Protein AF-A0A6N9TM90-F1 (afdb_monomer_lite)

Sequence (165 aa):
MLKLISLIGLLFSGGFAFKYGDSVSASNQLEIYKMLVTVAALVFAVMGAWLSLLKVELESQAKNAKSVEDAAAAVKKSREFIEPMTYSAMIIVASLFFTFCYYVMKDFQLESATAKYLRQFSFMFVTILTYSQLWTLMKVMFSGVDYTLSLSRISKERISELKRH

Secondary structure (DSSP, 8-state):
-HHHHHHHHHHHHHHHHHHHTTSS-HHHHHHHHHHHHHHHHHHHHHHHHHHHHHHHHHHHHHHT-SSHHHHHHHHHHHHHHHHHHHHHHHHHHHHHHHHHHHHHHHSS---HHHHHHHHHHHHHHHHHHHHHHHHHHHHHHHHHHHHHHHHHHHHHHHHHHHTT-

pLDDT: mean 78.36, std 8.21, range [49.59, 92.06]

Radius of gyration: 21.77 Å; chains: 1; bounding box: 49×28×73 Å

Organism: NCBI:txid471225

Foldseek 3Di:
DLVVVLVVQLVVLLVVLLVCLLVDDPVNLLVLLVVLLVLLVVLLVVLVVVLVVCVVVLVVQLVPPPDPVSNVVSVVLSVLSVVLNVLSVVSNVVSVVVNVVSVVCVPDPDDPVVVSVVSSVSSSVSSSSVSSSVSSVVSVVVSVVVVVVVVVVVVVVVVVVVVVD

Structure (mmCIF, N/CA/C/O backbone):
data_AF-A0A6N9TM90-F1
#
_entry.id   AF-A0A6N9TM90-F1
#
loop_
_atom_site.group_PDB
_atom_site.id
_atom_site.type_symbol
_atom_site.label_atom_id
_atom_site.label_alt_id
_atom_site.label_comp_id
_atom_site.label_asym_id
_atom_site.label_entity_id
_atom_site.label_seq_id
_atom_site.pdbx_PDB_ins_code
_atom_site.Cartn_x
_atom_site.Cartn_y
_atom_site.Cartn_z
_atom_site.occupancy
_atom_site.B_iso_or_equiv
_atom_site.auth_seq_id
_atom_site.auth_comp_id
_atom_site.auth_asym_id
_atom_site.auth_atom_id
_atom_site.pdbx_PDB_model_num
ATOM 1 N N . MET A 1 1 ? -13.499 16.257 0.861 1.00 49.59 1 MET A N 1
ATOM 2 C CA . MET A 1 1 ? -12.168 16.905 0.890 1.00 49.59 1 MET A CA 1
ATOM 3 C C . MET A 1 1 ? -11.014 15.912 0.754 1.00 49.59 1 MET A C 1
ATOM 5 O O . MET A 1 1 ? -10.318 16.008 -0.246 1.00 49.59 1 MET A O 1
ATOM 9 N N . LEU A 1 2 ? -10.847 14.917 1.643 1.00 57.62 2 LEU A N 1
ATOM 10 C CA . LEU A 1 2 ? -9.729 13.947 1.570 1.00 57.62 2 LEU A CA 1
ATOM 11 C C . LEU A 1 2 ? -9.595 13.234 0.205 1.00 57.62 2 LEU A C 1
ATOM 13 O O . LEU A 1 2 ? -8.507 13.177 -0.352 1.00 57.62 2 LEU A O 1
ATOM 17 N N . LYS A 1 3 ? -10.704 12.743 -0.372 1.00 61.41 3 LYS A N 1
ATOM 18 C CA . LYS A 1 3 ? -10.699 12.066 -1.687 1.00 61.41 3 LYS A CA 1
ATOM 19 C C . LYS A 1 3 ? -10.255 12.975 -2.842 1.00 61.41 3 LYS A C 1
ATOM 21 O O . LYS A 1 3 ? -9.655 12.497 -3.791 1.00 61.41 3 LYS A O 1
ATOM 26 N N . LEU A 1 4 ? -10.540 14.276 -2.757 1.00 53.78 4 LEU A N 1
ATOM 27 C CA . LEU A 1 4 ? -10.180 15.246 -3.794 1.00 53.78 4 LEU A CA 1
ATOM 28 C C . LEU A 1 4 ? -8.682 15.575 -3.731 1.00 53.78 4 LEU A C 1
ATOM 30 O O . LEU A 1 4 ? -8.018 15.612 -4.757 1.00 53.78 4 LEU A O 1
ATOM 34 N N . ILE A 1 5 ? -8.139 15.721 -2.517 1.00 66.44 5 ILE A N 1
ATOM 35 C CA . ILE A 1 5 ? -6.701 15.913 -2.277 1.00 66.44 5 ILE A CA 1
ATOM 36 C C . ILE A 1 5 ? -5.912 14.683 -2.743 1.00 66.44 5 ILE A C 1
ATOM 38 O O . ILE A 1 5 ? -4.885 14.840 -3.401 1.00 66.44 5 ILE A O 1
ATOM 42 N N . SER A 1 6 ? -6.419 13.472 -2.475 1.00 65.38 6 SER A N 1
ATOM 43 C CA . SER A 1 6 ? -5.772 12.243 -2.946 1.00 65.38 6 SER A CA 1
ATOM 44 C C . SER A 1 6 ? -5.785 12.133 -4.472 1.00 65.38 6 SER A C 1
ATOM 46 O O . SER A 1 6 ? -4.800 11.712 -5.066 1.00 65.38 6 SER A O 1
ATOM 48 N N . LEU A 1 7 ? -6.879 12.539 -5.123 1.00 67.38 7 LEU A N 1
ATOM 49 C CA . LEU A 1 7 ? -6.990 12.510 -6.581 1.00 67.38 7 LEU A CA 1
ATOM 50 C C . LEU A 1 7 ? -6.048 13.530 -7.243 1.00 67.38 7 LEU A C 1
ATOM 52 O O . LEU A 1 7 ? -5.366 13.204 -8.210 1.00 67.38 7 LEU A O 1
ATOM 56 N N . ILE A 1 8 ? -5.972 14.746 -6.694 1.00 70.12 8 ILE A N 1
ATOM 57 C CA . ILE A 1 8 ? -5.097 15.815 -7.194 1.00 70.12 8 ILE A CA 1
ATOM 58 C C . ILE A 1 8 ? -3.622 15.440 -7.005 1.00 70.12 8 ILE A C 1
ATOM 60 O O . ILE A 1 8 ? -2.831 15.605 -7.930 1.00 70.12 8 ILE A O 1
ATOM 64 N N . GLY A 1 9 ? -3.248 14.881 -5.849 1.00 69.12 9 GLY A N 1
ATOM 65 C CA . GLY A 1 9 ? -1.881 14.411 -5.610 1.00 69.12 9 GLY A CA 1
ATOM 66 C C . GLY A 1 9 ? -1.485 13.233 -6.506 1.00 69.12 9 GLY A C 1
ATOM 67 O O . GLY A 1 9 ? -0.348 13.169 -6.974 1.00 69.12 9 GLY A O 1
ATOM 68 N N . LEU A 1 10 ? -2.428 12.341 -6.824 1.00 73.19 10 LEU A N 1
ATOM 69 C CA . LEU A 1 10 ? -2.202 11.228 -7.749 1.00 73.19 10 LEU A CA 1
ATOM 70 C C . LEU A 1 10 ? -2.007 11.722 -9.191 1.00 73.19 10 LEU A C 1
ATOM 72 O O . LEU A 1 10 ? -1.077 11.289 -9.865 1.00 73.19 10 LEU A O 1
ATOM 76 N N . LEU A 1 11 ? -2.815 12.685 -9.645 1.00 70.88 11 LEU A N 1
ATOM 77 C CA . LEU A 1 11 ? -2.656 13.301 -10.968 1.00 70.88 11 LEU A CA 1
ATOM 78 C C . LEU A 1 11 ? -1.354 14.108 -11.081 1.00 70.88 11 LEU A C 1
ATOM 80 O O . LEU A 1 11 ? -0.662 14.023 -12.094 1.00 70.88 11 LEU A O 1
ATOM 84 N N . PHE A 1 12 ? -0.986 14.848 -10.032 1.00 73.19 12 PHE A N 1
ATOM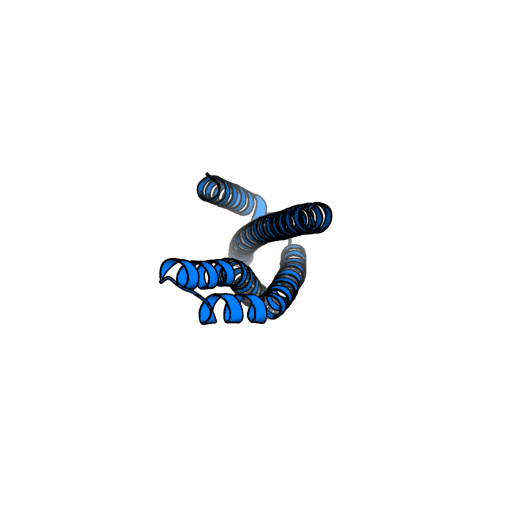 85 C CA . PHE A 1 12 ? 0.251 15.629 -10.002 1.00 73.19 12 PHE A CA 1
ATOM 86 C C . PHE A 1 12 ? 1.495 14.732 -10.005 1.00 73.19 12 PHE A C 1
ATOM 88 O O . PHE A 1 12 ? 2.420 14.950 -10.787 1.00 73.19 12 PHE A O 1
ATOM 95 N N . SER A 1 13 ? 1.499 13.684 -9.179 1.00 68.62 13 SER A N 1
ATOM 96 C CA . SER A 1 13 ? 2.604 12.723 -9.116 1.00 68.62 13 SER A CA 1
ATOM 97 C C . SER A 1 13 ? 2.718 11.881 -10.392 1.00 68.62 13 SER A C 1
ATOM 99 O O . SER A 1 13 ? 3.829 11.678 -10.874 1.00 68.62 13 SER A O 1
ATOM 101 N N . GLY A 1 14 ? 1.598 11.489 -11.012 1.00 69.00 14 GLY A N 1
ATOM 102 C CA . GLY A 1 14 ? 1.584 10.819 -12.316 1.00 69.00 14 GLY A CA 1
ATOM 103 C C . GLY A 1 14 ? 2.122 11.697 -13.452 1.00 69.00 14 GLY A C 1
ATOM 104 O O . GLY A 1 14 ? 2.954 11.246 -14.238 1.00 69.00 14 GLY A O 1
ATOM 105 N N . GLY A 1 15 ? 1.722 12.974 -13.504 1.00 67.69 15 GLY A N 1
ATOM 106 C CA . GLY A 1 15 ? 2.229 13.931 -14.495 1.00 67.69 15 GLY A CA 1
ATOM 107 C C . GLY A 1 15 ? 3.723 14.233 -14.330 1.00 67.69 15 GLY A C 1
ATOM 108 O O . GLY A 1 15 ? 4.463 14.293 -15.314 1.00 67.69 15 GLY A O 1
ATOM 109 N N . PHE A 1 16 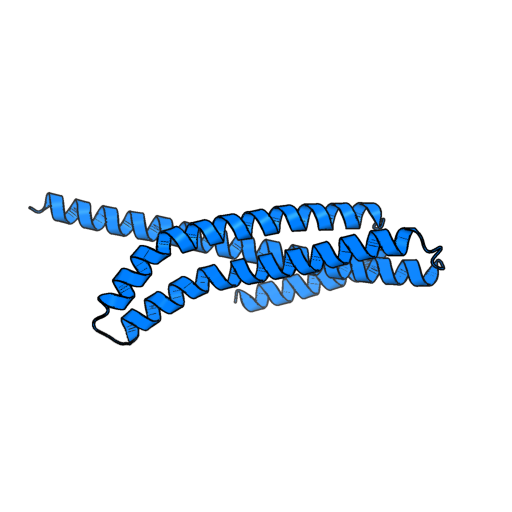? 4.194 14.358 -13.085 1.00 69.75 16 PHE A N 1
ATOM 110 C CA . PHE A 1 16 ? 5.615 14.536 -12.782 1.00 69.75 16 PHE A CA 1
ATOM 111 C C . PHE A 1 16 ? 6.426 13.286 -13.154 1.00 69.75 16 PHE A C 1
ATOM 113 O O . PHE A 1 16 ? 7.479 13.389 -13.786 1.00 69.75 16 PHE A O 1
ATOM 120 N N . ALA A 1 17 ? 5.902 12.099 -12.843 1.00 68.94 17 ALA A N 1
ATOM 121 C CA . ALA A 1 17 ? 6.540 10.833 -13.175 1.00 68.94 17 ALA A CA 1
ATOM 122 C C . ALA A 1 17 ? 6.636 10.599 -14.686 1.00 68.94 17 ALA A C 1
ATOM 124 O O . ALA A 1 17 ? 7.669 10.139 -15.161 1.00 68.94 17 ALA A O 1
ATOM 125 N N . PHE A 1 18 ? 5.628 10.983 -15.470 1.00 66.19 18 PHE A N 1
ATOM 126 C CA . PHE A 1 18 ? 5.703 10.858 -16.926 1.00 66.19 18 PHE A CA 1
ATOM 127 C C . PHE A 1 18 ? 6.787 11.766 -17.532 1.00 66.19 18 PHE A C 1
ATOM 129 O O . PHE A 1 18 ? 7.514 11.357 -18.436 1.00 66.19 18 PHE A O 1
ATOM 136 N N . LYS A 1 19 ? 6.950 12.984 -16.996 1.00 67.81 19 LYS A N 1
ATOM 137 C CA . LYS A 1 19 ? 7.940 13.953 -17.490 1.00 67.81 19 LYS A CA 1
ATOM 138 C C . LYS A 1 19 ? 9.382 13.588 -17.113 1.00 67.81 19 LYS A C 1
ATOM 140 O O . LYS A 1 19 ? 10.289 13.848 -17.898 1.00 67.81 19 LYS A O 1
ATOM 145 N N . TYR A 1 20 ? 9.595 12.987 -15.940 1.00 70.00 20 TYR A N 1
ATOM 146 C CA . TYR A 1 20 ? 10.934 12.666 -15.422 1.00 70.00 20 TYR A CA 1
ATOM 147 C C . TYR A 1 20 ? 11.297 11.174 -15.462 1.00 70.00 20 TYR A C 1
ATOM 149 O O . TYR A 1 20 ? 12.459 10.833 -15.248 1.00 70.00 20 TYR A O 1
ATOM 157 N N . GLY A 1 21 ? 10.362 10.278 -15.785 1.00 63.38 21 GLY A N 1
ATOM 158 C CA . GLY A 1 21 ? 10.556 8.822 -15.732 1.00 63.38 21 GLY A CA 1
ATOM 159 C C . GLY A 1 21 ? 11.618 8.262 -16.676 1.00 63.38 21 GLY A C 1
ATOM 160 O O . GLY A 1 21 ? 12.126 7.171 -16.442 1.00 63.38 21 GLY A O 1
ATOM 161 N N . ASP A 1 22 ? 12.007 9.024 -17.699 1.00 64.88 22 ASP A N 1
ATOM 162 C CA . ASP A 1 22 ? 13.122 8.679 -18.586 1.00 64.88 22 ASP A CA 1
ATOM 163 C C . ASP A 1 22 ? 14.497 8.822 -17.912 1.00 64.88 22 ASP A C 1
ATOM 165 O O . ASP A 1 22 ? 15.434 8.084 -18.203 1.00 64.88 22 ASP A O 1
ATOM 169 N N . SER A 1 23 ? 14.613 9.762 -16.971 1.00 70.19 23 SER A N 1
ATOM 170 C CA . SER A 1 23 ? 15.874 10.056 -16.279 1.00 70.19 23 SER A CA 1
ATOM 171 C C . SER A 1 23 ? 16.211 9.059 -15.167 1.00 70.19 23 SER A C 1
ATOM 173 O O . SER A 1 23 ? 17.340 9.036 -14.680 1.00 70.19 23 SER A O 1
ATOM 175 N N . VAL A 1 24 ? 15.253 8.217 -14.766 1.00 73.44 24 VAL A N 1
ATOM 176 C CA . VAL A 1 24 ? 15.428 7.267 -13.664 1.00 73.44 24 VAL A CA 1
ATOM 177 C C . VAL A 1 24 ? 15.835 5.906 -14.214 1.00 73.44 24 VAL A C 1
ATOM 179 O O . VAL A 1 24 ? 15.067 5.248 -14.921 1.00 73.44 24 VAL A O 1
ATOM 182 N N . SER A 1 25 ? 17.040 5.458 -13.855 1.00 78.50 25 SER A N 1
ATOM 183 C CA . SER A 1 25 ? 17.537 4.138 -14.240 1.00 78.50 25 SER A CA 1
ATOM 184 C C . SER A 1 25 ? 16.625 3.031 -13.712 1.00 78.50 25 SER A C 1
ATOM 186 O O . SER A 1 25 ? 16.073 3.100 -12.613 1.00 78.50 25 SER A O 1
ATOM 188 N N . ALA A 1 26 ? 16.489 1.965 -14.493 1.00 74.38 26 ALA A N 1
ATOM 189 C CA . ALA A 1 26 ? 15.595 0.867 -14.152 1.00 74.38 26 ALA A CA 1
ATOM 190 C C . ALA A 1 26 ? 16.046 0.110 -12.874 1.00 74.38 26 ALA A C 1
ATOM 192 O O . ALA A 1 26 ? 15.209 -0.422 -12.149 1.00 74.38 26 ALA A O 1
ATOM 193 N N . SER A 1 27 ? 17.343 0.156 -12.531 1.00 78.19 27 SER A N 1
ATOM 194 C CA . SER A 1 27 ? 17.871 -0.332 -11.247 1.00 78.19 27 SER A CA 1
ATOM 195 C C . SER A 1 27 ? 17.316 0.445 -10.053 1.00 78.19 27 SER A C 1
ATOM 197 O O . SER A 1 27 ? 16.913 -0.158 -9.064 1.00 78.19 27 SER A O 1
ATOM 199 N N . ASN A 1 28 ? 17.235 1.772 -10.162 1.00 82.44 28 ASN A N 1
ATOM 200 C CA . ASN A 1 28 ? 16.726 2.618 -9.086 1.00 82.44 28 ASN A CA 1
ATOM 201 C C . ASN A 1 28 ? 15.213 2.427 -8.932 1.00 82.44 28 ASN A C 1
ATOM 203 O O . ASN A 1 28 ? 14.700 2.388 -7.818 1.00 82.44 28 ASN A O 1
ATOM 207 N N . GLN A 1 29 ? 14.491 2.232 -10.042 1.00 82.44 29 GLN A N 1
ATOM 208 C CA . GLN A 1 29 ? 13.064 1.893 -9.994 1.00 82.44 29 GLN A CA 1
ATOM 209 C C . GLN A 1 29 ? 12.827 0.575 -9.244 1.00 82.44 29 GLN A C 1
ATOM 211 O O . GLN A 1 29 ? 11.925 0.494 -8.412 1.00 82.44 29 GLN A O 1
ATOM 216 N N . LEU A 1 30 ? 13.662 -0.440 -9.487 1.00 85.12 30 LEU A N 1
ATOM 217 C CA . LEU A 1 30 ? 13.590 -1.727 -8.795 1.00 85.12 30 LEU A CA 1
ATOM 218 C C . LEU A 1 30 ? 13.779 -1.588 -7.277 1.00 85.12 30 LEU A C 1
ATOM 220 O O . LEU A 1 30 ? 13.066 -2.235 -6.510 1.00 85.12 30 LEU A O 1
ATOM 224 N N . GLU A 1 31 ? 14.724 -0.760 -6.832 1.00 87.00 31 GLU A N 1
ATOM 225 C CA . GLU A 1 31 ? 14.922 -0.491 -5.403 1.00 87.00 31 GLU A CA 1
ATOM 226 C C . GLU A 1 31 ? 13.683 0.144 -4.766 1.00 87.00 31 GLU A C 1
ATOM 228 O O . GLU A 1 31 ? 13.272 -0.274 -3.681 1.00 87.00 31 GLU A O 1
ATOM 233 N N . ILE A 1 32 ? 13.029 1.075 -5.470 1.00 85.94 32 ILE A N 1
ATOM 234 C CA . ILE A 1 32 ? 11.777 1.688 -5.011 1.00 85.94 32 ILE A CA 1
ATOM 235 C C . ILE A 1 32 ? 10.674 0.629 -4.889 1.00 85.94 32 ILE A C 1
ATOM 237 O O . ILE A 1 32 ? 10.008 0.576 -3.858 1.00 85.94 32 ILE A O 1
ATOM 241 N N . TYR A 1 33 ? 10.507 -0.258 -5.878 1.00 87.25 33 TYR A N 1
ATOM 242 C CA . TYR A 1 33 ? 9.535 -1.358 -5.791 1.00 87.25 33 TYR A CA 1
ATOM 243 C C . TYR A 1 33 ? 9.803 -2.274 -4.592 1.00 87.25 33 TYR A C 1
ATOM 245 O O . TYR A 1 33 ? 8.873 -2.631 -3.871 1.00 87.25 33 TYR A O 1
ATOM 253 N N . LYS A 1 34 ? 11.068 -2.628 -4.333 1.00 87.56 34 LYS A N 1
ATOM 254 C CA . LYS A 1 34 ? 11.440 -3.456 -3.174 1.00 87.56 34 LYS A CA 1
ATOM 255 C C . LYS A 1 34 ? 11.122 -2.757 -1.853 1.00 87.56 34 LYS A C 1
ATOM 257 O O . LYS A 1 34 ? 10.544 -3.374 -0.962 1.00 87.56 34 LYS A O 1
ATOM 262 N N . MET A 1 35 ? 11.455 -1.472 -1.732 1.00 89.88 35 MET A N 1
ATOM 263 C CA . MET A 1 35 ? 11.114 -0.674 -0.551 1.00 89.88 35 MET A CA 1
ATOM 264 C C . MET A 1 35 ? 9.596 -0.597 -0.354 1.00 89.88 35 MET A C 1
ATOM 266 O O . MET A 1 35 ? 9.105 -0.766 0.762 1.00 89.88 35 MET A O 1
ATOM 270 N N . LEU A 1 36 ? 8.851 -0.396 -1.440 1.00 88.69 36 LEU A N 1
ATOM 271 C CA . LEU A 1 36 ? 7.398 -0.321 -1.430 1.00 88.69 36 LEU A CA 1
ATOM 272 C C . LEU A 1 36 ? 6.758 -1.631 -0.951 1.00 88.69 36 LEU A C 1
ATOM 274 O O . LEU A 1 36 ? 5.856 -1.585 -0.117 1.00 88.69 36 LEU A O 1
ATOM 278 N N . VAL A 1 37 ? 7.263 -2.787 -1.403 1.00 91.94 37 VAL A N 1
ATOM 279 C CA . VAL A 1 37 ? 6.846 -4.109 -0.898 1.00 91.94 37 VAL A CA 1
ATOM 280 C C . VAL A 1 37 ? 7.072 -4.210 0.607 1.00 91.94 37 VAL A C 1
ATOM 282 O O . VAL A 1 37 ? 6.158 -4.612 1.323 1.00 91.94 37 VAL A O 1
ATOM 285 N N . THR A 1 38 ? 8.248 -3.816 1.101 1.00 92.00 38 THR A N 1
ATOM 286 C CA . THR A 1 38 ? 8.564 -3.862 2.537 1.00 92.00 38 THR A CA 1
ATOM 287 C C . THR A 1 38 ? 7.589 -3.017 3.351 1.00 92.00 38 THR A C 1
ATOM 289 O O . THR A 1 38 ? 7.008 -3.499 4.320 1.00 92.00 38 THR A O 1
ATOM 292 N N . VAL A 1 39 ? 7.357 -1.767 2.945 1.00 90.50 39 VAL A N 1
ATOM 293 C CA . VAL A 1 39 ? 6.440 -0.863 3.654 1.00 90.50 39 VAL A CA 1
ATOM 294 C C . VAL A 1 39 ? 5.000 -1.380 3.596 1.00 90.50 39 VAL A C 1
ATOM 296 O O . VAL A 1 39 ? 4.303 -1.371 4.611 1.00 90.50 39 VAL A O 1
ATOM 299 N N . ALA A 1 40 ? 4.550 -1.874 2.442 1.00 90.19 40 ALA A N 1
ATOM 300 C CA . ALA A 1 40 ? 3.217 -2.447 2.293 1.00 90.19 40 ALA A CA 1
ATOM 301 C C . ALA A 1 40 ? 3.028 -3.716 3.139 1.00 90.19 40 ALA A C 1
ATOM 303 O O . ALA A 1 40 ? 1.980 -3.879 3.765 1.00 90.19 40 ALA A O 1
ATOM 304 N N . ALA A 1 41 ? 4.047 -4.574 3.232 1.00 91.12 41 ALA A N 1
ATOM 305 C CA . ALA A 1 41 ? 4.029 -5.762 4.083 1.00 91.12 41 ALA A CA 1
ATOM 306 C C . ALA A 1 41 ? 3.931 -5.404 5.573 1.00 91.12 41 ALA A C 1
ATOM 308 O O . ALA A 1 41 ? 3.162 -6.032 6.300 1.00 91.12 41 ALA A O 1
ATOM 309 N N . LEU A 1 42 ? 4.643 -4.362 6.021 1.00 90.44 42 LEU A N 1
ATOM 310 C CA . LEU A 1 42 ? 4.539 -3.864 7.395 1.00 90.44 42 LEU A CA 1
ATOM 311 C C . LEU A 1 42 ? 3.123 -3.372 7.710 1.00 90.44 42 LEU A C 1
ATOM 313 O O . LEU A 1 42 ? 2.554 -3.762 8.729 1.00 90.44 42 LEU A O 1
ATOM 317 N N . VAL A 1 43 ? 2.525 -2.564 6.828 1.00 88.19 43 VAL A N 1
ATOM 318 C CA . VAL A 1 43 ? 1.145 -2.085 7.017 1.00 88.19 43 VAL A CA 1
ATOM 319 C C . VAL A 1 43 ? 0.163 -3.251 7.037 1.00 88.19 43 VAL A C 1
ATOM 321 O O . VAL A 1 43 ? -0.681 -3.320 7.927 1.00 88.19 43 VAL A O 1
ATOM 324 N N . PHE A 1 44 ? 0.292 -4.193 6.102 1.00 89.75 44 PHE A N 1
ATOM 325 C CA . PHE A 1 44 ? -0.544 -5.389 6.060 1.00 89.75 44 PHE A CA 1
ATOM 326 C C . PHE A 1 44 ? -0.469 -6.187 7.373 1.00 89.75 44 PHE A C 1
ATOM 328 O O . PHE A 1 44 ? -1.506 -6.527 7.943 1.00 89.75 44 PHE A O 1
ATOM 335 N N . ALA A 1 45 ? 0.739 -6.422 7.895 1.00 89.31 45 ALA A N 1
ATOM 336 C CA . ALA A 1 45 ? 0.950 -7.162 9.136 1.00 89.31 45 ALA A CA 1
ATOM 337 C C . ALA A 1 45 ? 0.369 -6.441 10.363 1.00 89.31 45 ALA A C 1
ATOM 339 O O . ALA A 1 45 ? -0.351 -7.051 11.155 1.00 89.31 45 ALA A O 1
ATOM 340 N N . VAL A 1 46 ? 0.635 -5.138 10.506 1.00 88.31 46 VAL A N 1
ATOM 341 C CA . VAL A 1 46 ? 0.140 -4.337 11.639 1.00 88.31 46 VAL A CA 1
ATOM 342 C C . VAL A 1 46 ? -1.388 -4.264 11.632 1.00 88.31 46 VAL A C 1
ATOM 344 O O . VAL A 1 46 ? -2.014 -4.474 12.670 1.00 88.31 46 VAL A O 1
ATOM 347 N N . MET A 1 47 ? -2.005 -4.035 10.469 1.00 87.44 47 MET A N 1
ATOM 348 C CA . MET A 1 47 ? -3.467 -3.984 10.354 1.00 87.44 47 MET A CA 1
ATOM 349 C C . MET A 1 47 ? -4.116 -5.345 10.611 1.00 87.44 47 MET A C 1
ATOM 351 O O . MET A 1 47 ? -5.148 -5.406 11.279 1.00 87.44 47 MET A O 1
ATOM 355 N N . GLY A 1 48 ? -3.495 -6.437 10.152 1.00 86.31 48 GLY A N 1
ATOM 356 C CA . GLY A 1 48 ? -3.947 -7.795 10.455 1.00 86.31 48 GLY A CA 1
ATOM 357 C C . GLY A 1 48 ? -3.911 -8.105 11.955 1.00 86.31 48 GLY A C 1
ATOM 358 O O . GLY A 1 48 ? -4.885 -8.623 12.505 1.00 86.31 48 GLY A O 1
ATOM 359 N N . ALA A 1 49 ? -2.829 -7.722 12.640 1.00 87.62 49 ALA A N 1
ATOM 360 C CA . ALA A 1 49 ? -2.714 -7.872 14.089 1.00 87.62 49 ALA A CA 1
ATOM 361 C C . ALA A 1 49 ? -3.780 -7.051 14.833 1.00 87.62 49 ALA A C 1
ATOM 363 O O . ALA A 1 49 ? -4.448 -7.567 15.731 1.00 87.62 49 ALA A O 1
ATOM 364 N N . TRP A 1 50 ? -4.001 -5.799 14.423 1.00 85.19 50 TRP A N 1
ATOM 365 C CA . TRP A 1 50 ? -5.014 -4.938 15.035 1.00 85.19 50 TRP A CA 1
ATOM 366 C C . TRP A 1 50 ? -6.430 -5.489 14.841 1.00 85.19 50 TRP A C 1
ATOM 368 O O . TRP A 1 50 ? -7.203 -5.565 15.797 1.00 85.19 50 TRP A O 1
ATOM 378 N N . LEU A 1 51 ? -6.763 -5.950 13.633 1.00 84.94 51 LEU A N 1
ATOM 379 C CA . LEU A 1 51 ? -8.053 -6.576 13.353 1.00 84.94 51 LEU A CA 1
ATOM 380 C C . LEU A 1 51 ? -8.267 -7.830 14.213 1.00 84.94 51 LEU A C 1
ATOM 382 O O . LEU A 1 51 ? -9.365 -8.036 14.725 1.00 84.94 51 LEU A O 1
ATOM 386 N N . SER A 1 52 ? -7.222 -8.639 14.421 1.00 87.31 52 SER A N 1
ATOM 387 C CA . SER A 1 52 ? -7.291 -9.814 15.296 1.00 87.31 52 SER A CA 1
ATOM 388 C C . SER A 1 52 ? -7.563 -9.446 16.756 1.00 87.31 52 SER A C 1
ATOM 390 O O . SER A 1 52 ? -8.322 -10.148 17.421 1.00 87.31 52 SER A O 1
ATOM 392 N N . LEU A 1 53 ? -6.978 -8.352 17.254 1.00 84.06 53 LEU A N 1
ATOM 393 C CA .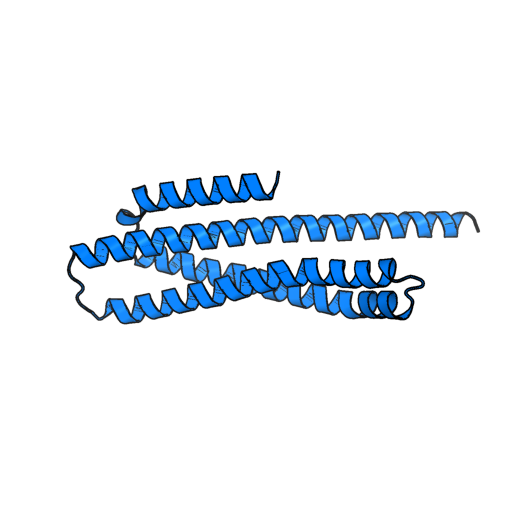 LEU A 1 53 ? -7.241 -7.852 18.607 1.00 84.06 53 LEU A CA 1
ATOM 394 C C . LEU A 1 53 ? -8.677 -7.329 18.744 1.00 84.06 53 LEU A C 1
ATOM 396 O O . LEU A 1 53 ? -9.367 -7.651 19.708 1.00 84.06 53 LEU A O 1
ATOM 400 N N . LEU A 1 54 ? -9.151 -6.568 17.755 1.00 82.31 54 LEU A N 1
ATOM 401 C CA . LEU A 1 54 ? -10.499 -5.996 17.759 1.00 82.31 54 LEU A CA 1
ATOM 402 C C . LEU A 1 54 ? -11.593 -7.033 17.512 1.00 82.31 54 LEU A C 1
ATOM 404 O O . LEU A 1 54 ? -12.739 -6.796 17.883 1.00 82.31 54 LEU A O 1
ATOM 408 N N . LYS A 1 55 ? -11.271 -8.182 16.912 1.00 81.81 55 LYS A N 1
ATOM 409 C CA . LYS A 1 55 ? -12.245 -9.227 16.577 1.00 81.81 55 LYS A CA 1
ATOM 410 C C . LYS A 1 55 ? -13.121 -9.613 17.769 1.00 81.81 55 LYS A C 1
ATOM 412 O O . LYS A 1 55 ? -14.335 -9.680 17.617 1.00 81.81 55 LYS A O 1
ATOM 417 N N . VAL A 1 56 ? -12.531 -9.827 18.947 1.00 78.44 56 VAL A N 1
ATOM 418 C CA . VAL A 1 56 ? -13.277 -10.232 20.154 1.00 78.44 56 VAL A CA 1
ATOM 419 C C . VAL A 1 56 ? -14.241 -9.130 20.603 1.00 78.44 56 VAL A C 1
ATOM 421 O O . VAL A 1 56 ? -15.390 -9.407 20.945 1.00 78.44 56 VAL A O 1
ATOM 424 N N . GLU A 1 57 ? -13.795 -7.874 20.562 1.00 79.06 57 GLU A N 1
ATOM 425 C CA . GLU A 1 57 ? -14.614 -6.714 20.918 1.00 79.06 57 GLU A CA 1
ATOM 426 C C . GLU A 1 57 ? -15.775 -6.534 19.932 1.00 79.06 57 GLU A C 1
ATOM 428 O O . GLU A 1 57 ? -16.920 -6.361 20.343 1.00 79.06 57 GLU A O 1
ATOM 433 N N . LEU A 1 58 ? -15.497 -6.646 18.632 1.00 79.31 58 LEU A N 1
ATOM 434 C CA . LEU A 1 58 ? -16.481 -6.523 17.559 1.00 79.31 58 LEU A CA 1
ATOM 435 C C . LEU A 1 58 ? -17.502 -7.664 17.579 1.00 79.31 58 LEU A C 1
ATOM 437 O O . LEU A 1 58 ? -18.691 -7.418 17.403 1.00 79.31 58 LEU A O 1
ATOM 441 N N . GLU A 1 59 ? -17.067 -8.901 17.829 1.00 79.25 59 GLU A N 1
ATOM 442 C CA . GLU A 1 59 ? -17.972 -10.041 17.996 1.00 79.25 59 GLU A CA 1
ATOM 443 C C . GLU A 1 59 ? -18.860 -9.877 19.230 1.00 79.25 59 GLU A C 1
ATOM 445 O O . GLU A 1 59 ? -20.049 -10.185 19.171 1.00 79.25 59 GLU A O 1
ATOM 450 N N . SER A 1 60 ? -18.312 -9.370 20.337 1.00 79.50 60 SER A N 1
ATOM 451 C CA . SER A 1 60 ? -19.095 -9.069 21.537 1.00 79.50 60 SER A CA 1
ATOM 452 C C . SER A 1 60 ? -20.117 -7.958 21.280 1.00 79.50 60 SER A C 1
ATOM 454 O O . SER A 1 60 ? -21.283 -8.109 21.642 1.00 79.50 60 SER A O 1
ATOM 456 N N . GLN A 1 61 ? -19.722 -6.874 20.605 1.00 77.50 61 GLN A N 1
ATOM 457 C CA . GLN A 1 61 ? -20.628 -5.782 20.230 1.00 77.50 61 GLN A CA 1
ATOM 458 C C . GLN A 1 61 ? -21.728 -6.261 19.282 1.00 77.50 61 GLN A C 1
ATOM 460 O O . GLN A 1 61 ? -22.886 -5.920 19.486 1.00 77.50 61 GLN A O 1
ATOM 465 N N . ALA A 1 62 ? -21.397 -7.100 18.299 1.00 76.88 62 ALA A N 1
ATOM 466 C CA . ALA A 1 62 ? -22.376 -7.660 17.373 1.00 76.88 62 ALA A CA 1
ATOM 467 C C . ALA A 1 62 ? -23.356 -8.621 18.067 1.00 76.88 62 ALA A C 1
ATOM 469 O O . ALA A 1 62 ? -24.547 -8.593 17.775 1.00 76.88 62 ALA A O 1
ATOM 470 N N . LYS A 1 63 ? -22.880 -9.454 19.005 1.00 78.81 63 LYS A N 1
ATOM 471 C CA . LYS A 1 63 ? -23.728 -10.396 19.760 1.00 78.81 63 LYS A CA 1
ATOM 472 C C . LYS A 1 63 ? -24.632 -9.704 20.780 1.00 78.81 63 LYS A C 1
ATOM 474 O O . LYS A 1 63 ? -25.739 -10.171 21.014 1.00 78.81 63 LYS A O 1
ATOM 479 N N . ASN A 1 64 ? -24.160 -8.614 21.382 1.00 79.62 64 ASN A N 1
ATOM 480 C CA . ASN A 1 64 ? -24.897 -7.847 22.389 1.00 79.62 64 ASN A CA 1
ATOM 481 C C . ASN A 1 64 ? -25.626 -6.624 21.802 1.00 79.62 64 ASN A C 1
ATOM 483 O O . ASN A 1 64 ? -26.147 -5.803 22.562 1.00 79.62 64 ASN A O 1
ATOM 487 N N . ALA A 1 65 ? -25.645 -6.480 20.473 1.00 79.50 65 ALA A N 1
ATOM 488 C CA . ALA A 1 65 ? -26.305 -5.376 19.791 1.00 79.50 65 ALA A CA 1
ATOM 489 C C . ALA A 1 65 ? -27.810 -5.398 20.085 1.00 79.50 65 ALA A C 1
ATOM 491 O O . ALA A 1 65 ? -28.485 -6.406 19.880 1.00 79.50 65 ALA A O 1
ATOM 492 N N . LYS A 1 66 ? -28.339 -4.270 20.570 1.00 77.12 66 LYS A N 1
ATOM 493 C CA . LYS A 1 66 ? -29.772 -4.111 20.872 1.00 77.12 66 LYS A CA 1
ATOM 494 C C . LYS A 1 66 ? -30.558 -3.549 19.687 1.00 77.12 66 LYS A C 1
ATOM 496 O O . LYS A 1 66 ? -31.785 -3.582 19.705 1.00 77.12 66 LYS A O 1
ATOM 501 N N . SER A 1 67 ? -29.855 -3.045 18.674 1.00 80.44 67 SER A N 1
ATOM 502 C CA . SER A 1 67 ? -30.409 -2.481 17.446 1.00 80.44 67 SER A CA 1
ATOM 503 C C . SER A 1 67 ? -29.629 -2.955 16.215 1.00 80.44 67 SER A C 1
ATOM 505 O O . SER A 1 67 ? -28.482 -3.405 16.308 1.00 80.44 67 SER A O 1
ATOM 507 N N . VAL A 1 68 ? -30.258 -2.840 15.043 1.00 77.69 68 VAL A N 1
ATOM 508 C CA . VAL A 1 68 ? -29.611 -3.120 13.753 1.00 77.69 68 VAL A CA 1
ATOM 509 C C . VAL A 1 68 ? -28.503 -2.097 13.478 1.00 77.69 68 VAL A C 1
ATOM 511 O O . VAL A 1 68 ? -27.463 -2.460 12.924 1.00 77.69 68 VAL A O 1
ATOM 514 N N . GLU A 1 69 ? -28.676 -0.844 13.910 1.00 78.75 69 GLU A N 1
ATOM 515 C CA . GLU A 1 69 ? -27.658 0.202 13.794 1.00 78.75 69 GLU A CA 1
ATOM 516 C C . GLU A 1 69 ? -26.372 -0.133 14.568 1.00 78.75 69 GLU A C 1
ATOM 518 O O . GLU A 1 69 ? -25.277 0.056 14.032 1.00 78.75 69 GLU A O 1
ATOM 523 N N . ASP A 1 70 ? -26.480 -0.685 15.780 1.00 73.62 70 ASP A N 1
ATOM 524 C CA . ASP A 1 70 ? -25.314 -1.051 16.600 1.00 73.62 70 ASP A CA 1
ATOM 525 C C . ASP A 1 70 ? -24.509 -2.192 15.960 1.00 73.62 70 ASP A C 1
ATOM 527 O O . ASP A 1 70 ? -23.276 -2.142 15.882 1.00 73.62 70 ASP A O 1
ATOM 531 N N . ALA A 1 71 ? -25.202 -3.204 15.428 1.00 73.44 71 ALA A N 1
ATOM 532 C CA . ALA A 1 71 ? -24.562 -4.294 14.697 1.00 73.44 71 ALA A CA 1
ATOM 533 C C . ALA A 1 71 ? -23.882 -3.787 13.409 1.00 73.44 71 ALA A C 1
ATOM 535 O O . ALA A 1 71 ? -22.763 -4.198 13.081 1.00 73.44 71 ALA A O 1
ATOM 536 N N . ALA A 1 72 ? -24.517 -2.850 12.696 1.00 78.25 72 ALA A N 1
ATOM 537 C CA . ALA A 1 72 ? -23.951 -2.233 11.500 1.00 78.25 72 ALA A CA 1
ATOM 538 C C . ALA A 1 72 ? -22.705 -1.380 11.808 1.00 78.25 72 ALA A C 1
ATOM 540 O O . ALA A 1 72 ? -21.754 -1.374 11.020 1.00 78.25 72 ALA A O 1
ATOM 541 N N . ALA A 1 73 ? -22.665 -0.702 12.959 1.00 76.00 73 ALA A N 1
ATOM 542 C CA . ALA A 1 73 ? -21.509 0.077 13.397 1.00 76.00 73 ALA A CA 1
ATOM 543 C C . ALA A 1 73 ? -20.274 -0.807 13.651 1.00 76.00 73 ALA A C 1
ATOM 545 O O . ALA A 1 73 ? -19.175 -0.459 13.209 1.00 76.00 73 ALA A O 1
ATOM 546 N N . ALA A 1 74 ? -20.447 -1.981 14.270 1.00 74.00 74 ALA A N 1
ATOM 547 C CA . ALA A 1 74 ? -19.362 -2.946 14.473 1.00 74.00 74 ALA A CA 1
ATOM 548 C C . ALA A 1 74 ? -18.787 -3.456 13.135 1.00 74.00 74 ALA A C 1
ATOM 550 O O . ALA A 1 74 ? -17.569 -3.503 12.940 1.00 74.00 74 ALA A O 1
ATOM 551 N N . VAL A 1 75 ? -19.652 -3.760 12.161 1.00 78.56 75 VAL A N 1
ATOM 552 C CA . VAL A 1 75 ? -19.221 -4.160 10.807 1.00 78.56 75 VAL A CA 1
ATOM 553 C C . VAL A 1 75 ? -18.520 -3.013 10.076 1.00 78.56 75 VAL A C 1
ATOM 555 O O . VAL A 1 75 ? -17.536 -3.231 9.371 1.00 78.56 75 VAL A O 1
ATOM 558 N N . LYS A 1 76 ? -18.987 -1.773 10.236 1.00 80.06 76 LYS A N 1
ATOM 559 C CA . LYS A 1 76 ? -18.324 -0.608 9.642 1.00 80.06 76 LYS A CA 1
ATOM 560 C C . LYS A 1 76 ? -16.918 -0.418 10.215 1.00 80.06 76 LYS A C 1
ATOM 562 O O . LYS A 1 76 ? -15.979 -0.237 9.444 1.00 80.06 76 LYS A O 1
ATOM 567 N N . LYS A 1 77 ? -16.764 -0.539 11.538 1.00 74.62 77 LYS A N 1
ATOM 568 C CA . LYS A 1 77 ? -15.466 -0.439 12.217 1.00 74.62 77 LYS A CA 1
ATOM 569 C C . LYS A 1 77 ? -14.496 -1.511 11.720 1.00 74.62 77 LYS A C 1
ATOM 571 O O . LYS A 1 77 ? -13.350 -1.190 11.449 1.00 74.62 77 LYS A O 1
ATOM 576 N N . SER A 1 78 ? -14.940 -2.755 11.507 1.00 78.75 78 SER A N 1
ATOM 577 C CA . SER A 1 78 ? -14.069 -3.802 10.941 1.00 78.75 78 SER A CA 1
ATOM 578 C C . SER A 1 78 ? -13.627 -3.494 9.504 1.00 78.75 78 SER A C 1
ATOM 580 O O . SER A 1 78 ? -12.457 -3.681 9.159 1.00 78.75 78 SER A O 1
ATOM 582 N N . ARG A 1 79 ? -14.529 -2.954 8.672 1.00 81.62 79 ARG A N 1
ATOM 583 C CA . ARG A 1 79 ? -14.221 -2.557 7.289 1.00 81.62 79 ARG A CA 1
ATOM 584 C C . ARG A 1 79 ? -13.154 -1.468 7.201 1.00 81.62 79 ARG A C 1
ATOM 586 O O . ARG A 1 79 ? -12.333 -1.525 6.289 1.00 81.62 79 ARG A O 1
ATOM 593 N N . GLU A 1 80 ? -13.117 -0.535 8.151 1.00 79.19 80 GLU A N 1
ATOM 594 C CA . GLU A 1 80 ? -12.103 0.531 8.195 1.00 79.19 80 GLU A CA 1
ATOM 595 C C . GLU A 1 80 ? -10.668 -0.012 8.328 1.00 79.19 80 GLU A C 1
ATOM 597 O O . GLU A 1 80 ? -9.740 0.613 7.815 1.00 79.19 80 GLU A O 1
ATOM 602 N N . PHE A 1 81 ? -10.477 -1.201 8.917 1.00 79.25 81 PHE A N 1
ATOM 603 C CA . PHE A 1 81 ? -9.174 -1.883 8.970 1.00 79.25 81 PHE A CA 1
ATOM 604 C C . PHE A 1 81 ? -8.928 -2.795 7.757 1.00 79.25 81 PHE A C 1
ATOM 606 O O . PHE A 1 81 ? -7.796 -2.909 7.285 1.00 79.25 81 PHE A O 1
ATOM 613 N N . ILE A 1 82 ? -9.978 -3.427 7.220 1.00 84.75 82 ILE A N 1
ATOM 614 C CA . ILE A 1 82 ? -9.868 -4.345 6.072 1.00 84.75 82 ILE A CA 1
ATOM 615 C C . ILE A 1 82 ? -9.519 -3.596 4.779 1.00 84.75 82 ILE A C 1
ATOM 617 O O . ILE A 1 82 ? -8.719 -4.096 3.985 1.00 84.75 82 ILE A O 1
ATOM 621 N N . GLU A 1 83 ? -10.077 -2.403 4.556 1.00 83.75 83 GLU A N 1
ATOM 622 C CA . GLU A 1 83 ? -9.770 -1.582 3.377 1.00 83.75 83 GLU A CA 1
ATOM 623 C C . GLU A 1 83 ? -8.259 -1.306 3.210 1.00 83.75 83 GLU A C 1
ATOM 625 O O . GLU A 1 83 ? -7.693 -1.725 2.198 1.00 83.75 83 GLU A O 1
ATOM 630 N N . PRO A 1 84 ? -7.560 -0.650 4.161 1.00 83.50 84 PRO A N 1
ATOM 631 C CA . PRO A 1 84 ? -6.128 -0.355 4.039 1.00 83.50 84 PRO A CA 1
ATOM 632 C C . PRO A 1 84 ? -5.258 -1.619 3.973 1.00 83.50 84 PRO A C 1
ATOM 634 O O . PRO A 1 84 ? -4.230 -1.622 3.289 1.00 83.50 84 PRO A O 1
ATOM 637 N N . MET A 1 85 ? -5.682 -2.708 4.624 1.00 86.44 85 MET A N 1
ATOM 638 C CA . MET A 1 85 ? -5.023 -4.012 4.526 1.00 86.44 85 MET A CA 1
ATOM 639 C C . MET A 1 85 ? -5.103 -4.567 3.097 1.00 86.44 85 MET A C 1
ATOM 641 O O . MET A 1 85 ? -4.091 -4.978 2.531 1.00 86.44 85 MET A O 1
ATOM 645 N N . THR A 1 86 ? -6.287 -4.514 2.483 1.00 88.06 86 THR A N 1
ATOM 646 C CA . THR A 1 86 ? -6.519 -4.985 1.110 1.00 88.06 86 THR A CA 1
ATOM 647 C C . THR A 1 86 ? -5.741 -4.149 0.094 1.00 88.06 86 THR A C 1
ATOM 649 O O . THR A 1 86 ? -5.093 -4.712 -0.787 1.00 88.06 86 THR A O 1
ATOM 652 N N . TYR A 1 87 ? -5.728 -2.818 0.243 1.00 86.38 87 TYR A N 1
ATOM 653 C CA . TYR A 1 87 ? -4.923 -1.941 -0.617 1.00 86.38 87 TYR A CA 1
ATOM 654 C C . TYR A 1 87 ? -3.428 -2.260 -0.522 1.00 86.38 87 TYR A C 1
ATOM 656 O O . TYR A 1 87 ? -2.764 -2.378 -1.550 1.00 86.38 87 TYR A O 1
ATOM 664 N N . SER A 1 88 ? -2.908 -2.467 0.692 1.00 87.62 88 SER A N 1
ATOM 665 C CA . SER A 1 88 ? -1.498 -2.826 0.891 1.00 87.62 88 SER A CA 1
ATOM 666 C C . SER A 1 88 ? -1.170 -4.180 0.251 1.00 87.62 88 SER A C 1
ATOM 668 O O . SER A 1 88 ? -0.155 -4.310 -0.428 1.00 87.62 88 SER A O 1
ATOM 670 N N . ALA A 1 89 ? -2.056 -5.174 0.377 1.00 90.38 89 ALA A N 1
ATOM 671 C CA . ALA A 1 89 ? -1.888 -6.474 -0.274 1.00 90.38 89 ALA A CA 1
ATOM 672 C C . ALA A 1 89 ? -1.873 -6.364 -1.810 1.00 90.38 89 ALA A C 1
ATOM 674 O O . ALA A 1 89 ? -1.011 -6.953 -2.462 1.00 90.38 89 ALA A O 1
ATOM 675 N N . MET A 1 90 ? -2.771 -5.565 -2.398 1.00 90.00 90 MET A N 1
ATOM 676 C CA . MET A 1 90 ? -2.772 -5.304 -3.843 1.00 90.00 90 MET A CA 1
ATOM 677 C C . MET A 1 90 ? -1.468 -4.639 -4.303 1.00 90.00 90 MET A C 1
ATOM 679 O O . MET A 1 90 ? -0.921 -5.022 -5.337 1.00 90.00 90 MET A O 1
ATOM 683 N N . ILE A 1 91 ? -0.936 -3.689 -3.525 1.00 89.12 91 ILE A N 1
ATOM 684 C CA . ILE A 1 91 ? 0.339 -3.018 -3.819 1.00 89.12 91 ILE A CA 1
ATOM 685 C C . ILE A 1 91 ? 1.506 -4.011 -3.780 1.00 89.12 91 ILE A C 1
ATOM 687 O O . ILE A 1 91 ? 2.368 -3.952 -4.658 1.00 89.12 91 ILE A O 1
ATOM 691 N N . ILE A 1 92 ? 1.525 -4.946 -2.822 1.00 90.19 92 ILE A N 1
ATOM 692 C CA . ILE A 1 92 ? 2.534 -6.017 -2.761 1.00 90.19 92 ILE A CA 1
ATOM 693 C C . ILE A 1 92 ? 2.474 -6.869 -4.028 1.00 90.19 92 ILE A C 1
ATOM 695 O O . ILE A 1 92 ? 3.492 -7.031 -4.695 1.00 90.19 92 ILE A O 1
ATOM 699 N N . VAL A 1 93 ? 1.289 -7.376 -4.385 1.00 92.06 93 VAL A N 1
ATOM 700 C CA . VAL A 1 93 ? 1.109 -8.236 -5.567 1.00 92.06 93 VAL A CA 1
ATOM 701 C C . VAL A 1 93 ? 1.550 -7.513 -6.837 1.00 92.06 93 VAL A C 1
ATOM 703 O O . VAL A 1 93 ? 2.327 -8.063 -7.617 1.00 92.06 93 VAL A O 1
ATOM 706 N N . ALA A 1 94 ? 1.122 -6.262 -7.017 1.00 88.81 94 ALA A N 1
ATOM 707 C CA . ALA A 1 94 ? 1.522 -5.453 -8.160 1.00 88.81 94 ALA A CA 1
ATOM 708 C C . ALA A 1 94 ? 3.045 -5.240 -8.190 1.00 88.81 94 ALA A C 1
ATOM 710 O O . ALA A 1 94 ? 3.688 -5.483 -9.206 1.00 88.81 94 ALA A O 1
ATOM 711 N N . SER A 1 95 ? 3.653 -4.859 -7.067 1.00 88.81 95 SER A N 1
ATOM 712 C CA . SER A 1 95 ? 5.094 -4.581 -6.993 1.00 88.81 95 SER A CA 1
ATOM 713 C C . SER A 1 95 ? 5.958 -5.829 -7.210 1.00 88.81 95 SER A C 1
ATOM 715 O O . SER A 1 95 ? 7.012 -5.754 -7.847 1.00 88.81 95 SER A O 1
ATOM 717 N N . LEU A 1 96 ? 5.508 -6.990 -6.725 1.00 88.56 96 LEU A N 1
ATOM 718 C CA . LEU A 1 96 ? 6.156 -8.278 -6.979 1.00 88.56 96 LEU A CA 1
ATOM 719 C C . LEU A 1 96 ? 6.069 -8.664 -8.453 1.00 88.56 96 LEU A C 1
ATOM 721 O O . LEU A 1 96 ? 7.073 -9.080 -9.030 1.00 88.56 96 LEU A O 1
ATOM 725 N N . PHE A 1 97 ? 4.904 -8.471 -9.074 1.00 88.81 97 PHE A N 1
ATOM 726 C CA . PHE A 1 97 ? 4.729 -8.715 -10.501 1.00 88.81 97 PHE A CA 1
ATOM 727 C C . PHE A 1 97 ? 5.687 -7.852 -11.336 1.00 88.81 97 PHE A C 1
ATOM 729 O O . PHE A 1 97 ? 6.399 -8.374 -12.189 1.00 88.81 97 PHE A O 1
ATOM 736 N N . PHE A 1 98 ? 5.807 -6.558 -11.023 1.00 85.12 98 PHE A N 1
ATOM 737 C CA . PHE A 1 98 ? 6.767 -5.666 -11.687 1.00 85.12 98 PHE A CA 1
ATOM 738 C C . PHE A 1 98 ? 8.224 -6.080 -11.466 1.00 85.12 98 PHE A C 1
ATOM 740 O O . PHE A 1 98 ? 9.019 -6.070 -12.404 1.00 85.12 98 PHE A O 1
ATOM 747 N N . THR A 1 99 ? 8.575 -6.486 -10.245 1.00 84.00 99 THR A N 1
ATOM 748 C CA . THR A 1 99 ? 9.915 -6.995 -9.920 1.00 84.00 99 THR A CA 1
ATOM 749 C C . THR A 1 99 ? 10.247 -8.233 -10.754 1.00 84.00 99 THR A C 1
ATOM 751 O O . THR A 1 99 ? 11.346 -8.333 -11.296 1.00 84.00 99 THR A O 1
ATOM 754 N N . PHE A 1 100 ? 9.293 -9.154 -10.905 1.00 85.69 100 PHE A N 1
ATOM 755 C CA . PHE A 1 100 ? 9.442 -10.334 -11.751 1.00 85.69 100 PHE A CA 1
ATOM 756 C C . PHE A 1 100 ? 9.612 -9.954 -13.229 1.00 85.69 100 PHE A C 1
ATOM 758 O O . PHE A 1 100 ? 10.584 -10.375 -13.857 1.00 85.69 100 PHE A O 1
ATOM 765 N N . CYS A 1 101 ? 8.737 -9.095 -13.765 1.00 83.81 101 CYS A N 1
ATOM 766 C CA . CYS A 1 101 ? 8.839 -8.601 -15.140 1.00 83.81 101 CYS A CA 1
ATOM 767 C C . CYS A 1 101 ? 10.187 -7.926 -15.420 1.00 83.81 101 CYS A C 1
ATOM 769 O O . CYS A 1 101 ? 10.762 -8.148 -16.481 1.00 83.81 101 CYS A O 1
ATOM 771 N N . TYR A 1 102 ? 10.720 -7.149 -14.470 1.00 82.25 102 TYR A N 1
ATOM 772 C CA . TYR A 1 102 ? 12.028 -6.508 -14.601 1.00 82.25 102 TYR A CA 1
ATOM 773 C C . TYR A 1 102 ? 13.154 -7.525 -14.819 1.00 82.25 102 TYR A C 1
ATOM 775 O O . TYR A 1 102 ? 13.973 -7.342 -15.718 1.00 82.25 102 TYR A O 1
ATOM 783 N N . TYR A 1 103 ? 13.202 -8.596 -14.019 1.00 81.56 103 TYR A N 1
ATOM 784 C CA . TYR A 1 103 ? 14.235 -9.622 -14.177 1.00 81.56 103 TYR A CA 1
ATOM 785 C C . TYR A 1 103 ? 14.089 -10.373 -15.497 1.00 81.56 103 TYR A C 1
ATOM 787 O O . TYR A 1 103 ? 15.087 -10.555 -16.182 1.00 81.56 103 TYR A O 1
ATOM 795 N N . VAL A 1 104 ? 12.860 -10.721 -15.893 1.00 83.62 104 VAL A N 1
ATOM 796 C CA . VAL A 1 104 ? 12.600 -11.383 -17.181 1.00 83.62 104 VAL A CA 1
ATOM 797 C C . VAL A 1 104 ? 13.052 -10.506 -18.349 1.00 83.62 104 VAL A C 1
ATOM 799 O O . VAL A 1 104 ? 13.705 -10.987 -19.265 1.00 83.62 104 VAL A O 1
ATOM 802 N N . MET A 1 105 ? 12.743 -9.209 -18.318 1.00 78.25 105 MET A N 1
ATOM 803 C CA . MET A 1 105 ? 13.068 -8.282 -19.406 1.00 78.25 105 MET A CA 1
ATOM 804 C C . MET A 1 105 ? 14.541 -7.874 -19.452 1.00 78.25 105 MET A C 1
ATOM 806 O O . MET A 1 105 ? 14.998 -7.424 -20.498 1.00 78.25 105 MET A O 1
ATOM 810 N N . LYS A 1 106 ? 15.294 -8.029 -18.356 1.00 71.00 106 LYS A N 1
ATOM 811 C CA . LYS A 1 106 ? 16.731 -7.721 -18.316 1.00 71.00 106 LYS A CA 1
ATOM 812 C C . LYS A 1 106 ? 17.542 -8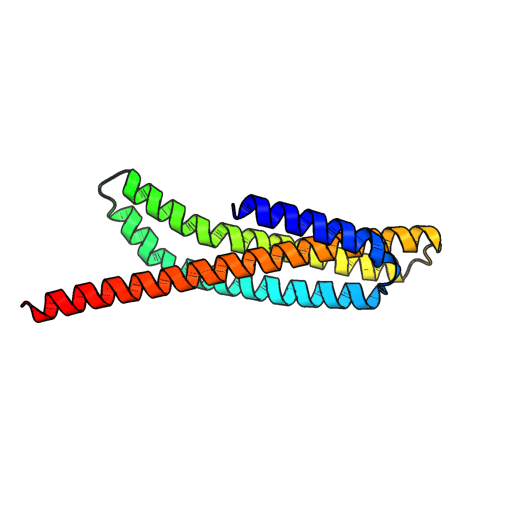.619 -19.259 1.00 71.00 106 LYS A C 1
ATOM 814 O O . LYS A 1 106 ? 18.554 -8.165 -19.787 1.00 71.00 106 LYS A O 1
ATOM 819 N N . ASP A 1 107 ? 17.089 -9.851 -19.476 1.00 69.31 107 ASP A N 1
ATOM 820 C CA . ASP A 1 107 ? 17.775 -10.826 -20.328 1.00 69.31 107 ASP A CA 1
ATOM 821 C C . ASP A 1 107 ? 17.459 -10.638 -21.823 1.00 69.31 107 ASP A C 1
ATOM 823 O O . ASP A 1 107 ? 18.217 -11.084 -22.685 1.00 69.31 107 ASP A O 1
ATOM 827 N N . PHE A 1 108 ? 16.381 -9.920 -22.155 1.00 69.31 108 PHE A N 1
ATOM 828 C CA . PHE A 1 108 ? 16.063 -9.551 -23.532 1.00 69.31 108 PHE A CA 1
ATOM 829 C C . PHE A 1 108 ? 16.786 -8.250 -23.904 1.00 69.31 108 PHE A C 1
ATOM 831 O O . PHE A 1 108 ? 16.610 -7.218 -23.257 1.00 69.31 108 PHE A O 1
ATOM 838 N N . GLN A 1 109 ? 17.579 -8.269 -24.980 1.00 63.41 109 GLN A N 1
ATOM 839 C CA . GLN A 1 109 ? 18.203 -7.071 -25.557 1.00 63.41 109 GLN A CA 1
ATOM 840 C C . GLN A 1 109 ? 17.138 -6.189 -26.233 1.00 63.41 109 GLN A C 1
ATOM 842 O O . GLN A 1 109 ? 17.008 -6.156 -27.454 1.00 63.41 109 GLN A O 1
ATOM 847 N N . LEU A 1 110 ? 16.323 -5.518 -25.419 1.00 62.81 110 LEU A N 1
ATOM 848 C CA . LEU A 1 110 ? 15.248 -4.641 -25.868 1.00 62.81 110 LEU A CA 1
ATOM 849 C C . LEU A 1 110 ? 15.810 -3.418 -26.598 1.00 62.81 110 LEU A C 1
ATOM 851 O O . LEU A 1 110 ? 16.732 -2.748 -26.128 1.00 62.81 110 LEU A O 1
ATOM 855 N N . GLU A 1 111 ? 15.203 -3.110 -27.739 1.00 68.00 111 GLU A N 1
ATOM 856 C CA . GLU A 1 111 ? 15.532 -1.955 -28.565 1.00 68.00 111 GLU A CA 1
ATOM 857 C C . GLU A 1 111 ? 15.352 -0.643 -27.780 1.00 68.00 111 GLU A C 1
ATOM 859 O O . GLU A 1 111 ? 14.398 -0.483 -27.009 1.00 68.00 111 GLU A O 1
ATOM 864 N N . SER A 1 112 ? 16.259 0.317 -27.984 1.00 66.44 112 SER A N 1
ATOM 865 C CA . SER A 1 112 ? 16.404 1.524 -27.152 1.00 66.44 112 SER A CA 1
ATOM 866 C C . SER A 1 112 ? 15.126 2.365 -27.025 1.00 66.44 112 SER A C 1
ATOM 868 O O . SER A 1 112 ? 14.879 2.944 -25.966 1.00 66.44 112 SER A O 1
ATOM 870 N N . ALA A 1 113 ? 14.277 2.390 -28.057 1.00 70.19 113 ALA A N 1
ATOM 871 C CA . ALA A 1 113 ? 12.997 3.095 -28.034 1.00 70.19 113 ALA A CA 1
ATOM 872 C C . ALA A 1 113 ? 11.955 2.399 -27.140 1.00 70.19 113 ALA A C 1
ATOM 874 O O . ALA A 1 113 ? 11.305 3.051 -26.323 1.00 70.19 113 ALA A O 1
ATOM 875 N N . THR A 1 114 ? 11.826 1.072 -27.232 1.00 72.25 114 THR A N 1
ATOM 876 C CA . THR A 1 114 ? 10.866 0.299 -26.418 1.00 72.25 114 THR A CA 1
ATOM 877 C C . THR A 1 114 ? 11.254 0.283 -24.940 1.00 72.25 114 THR A C 1
ATOM 879 O O . THR A 1 114 ? 10.399 0.462 -24.069 1.00 72.25 114 THR A O 1
ATOM 882 N N . ALA A 1 115 ? 12.555 0.192 -24.647 1.00 70.19 115 ALA A N 1
ATOM 883 C CA . ALA A 1 115 ? 13.087 0.281 -23.290 1.00 70.19 115 ALA A CA 1
ATOM 884 C C . ALA A 1 115 ? 12.777 1.637 -22.629 1.00 70.19 115 ALA A C 1
ATOM 886 O O . ALA A 1 115 ? 12.527 1.701 -21.424 1.00 70.19 115 ALA A O 1
ATOM 887 N N . LYS A 1 116 ? 12.752 2.719 -23.418 1.00 73.25 116 LYS A N 1
ATOM 888 C CA . LYS A 1 116 ? 12.433 4.074 -22.959 1.00 73.25 116 LYS A CA 1
ATOM 889 C C . LYS A 1 116 ? 10.985 4.200 -22.480 1.00 73.25 116 LYS A C 1
ATOM 891 O O . LYS A 1 116 ? 10.738 4.622 -21.350 1.00 73.25 116 LYS A O 1
ATOM 896 N N . TYR A 1 117 ? 10.031 3.776 -23.310 1.00 74.25 117 TYR A N 1
ATOM 897 C CA . TYR A 1 117 ? 8.607 3.805 -22.964 1.00 74.25 117 TYR A CA 1
ATOM 898 C C . TYR A 1 117 ? 8.289 2.902 -21.770 1.00 74.25 117 TYR A C 1
ATOM 900 O O . TYR A 1 117 ? 7.540 3.294 -20.874 1.00 74.25 117 TYR A O 1
ATOM 908 N N . LEU A 1 118 ? 8.913 1.723 -21.705 1.00 75.62 118 LEU A N 1
ATOM 909 C CA . LEU A 1 118 ? 8.742 0.797 -20.590 1.00 75.62 118 LEU A CA 1
ATOM 910 C C . LEU A 1 118 ? 9.235 1.393 -19.260 1.00 75.62 118 LEU A C 1
ATOM 912 O O . LEU A 1 118 ? 8.574 1.227 -18.233 1.00 75.62 118 LEU A O 1
ATOM 916 N N . ARG A 1 119 ? 10.359 2.124 -19.269 1.00 74.38 119 ARG A N 1
ATOM 917 C CA . ARG A 1 119 ? 10.884 2.827 -18.084 1.00 74.38 119 ARG A CA 1
ATOM 918 C C . ARG A 1 119 ? 9.967 3.950 -17.622 1.00 74.38 119 ARG A C 1
ATOM 920 O O . ARG A 1 119 ? 9.726 4.064 -16.424 1.00 74.38 119 ARG A O 1
ATOM 927 N N . GLN A 1 120 ? 9.434 4.744 -18.549 1.00 77.69 120 GLN A N 1
ATOM 928 C CA . GLN A 1 120 ? 8.482 5.808 -18.222 1.00 77.69 120 GLN A CA 1
ATOM 929 C C . GLN A 1 120 ? 7.194 5.241 -17.617 1.00 77.69 120 GLN A C 1
ATOM 931 O O . GLN A 1 120 ? 6.727 5.734 -16.590 1.00 77.69 120 GLN A O 1
ATOM 936 N N . PHE A 1 121 ? 6.651 4.172 -18.206 1.00 78.44 121 PHE A N 1
ATOM 937 C CA . PHE A 1 121 ? 5.440 3.526 -17.705 1.00 78.44 121 PHE A CA 1
ATOM 938 C C . PHE A 1 121 ? 5.661 2.885 -16.330 1.00 78.44 121 PHE A C 1
ATOM 940 O O . PHE A 1 121 ? 4.863 3.087 -15.416 1.00 78.44 121 PHE A O 1
ATOM 947 N N . SER A 1 122 ? 6.777 2.172 -16.154 1.00 80.56 122 SER A N 1
ATOM 948 C CA . SER A 1 122 ? 7.135 1.538 -14.880 1.00 80.56 122 SER A CA 1
ATOM 949 C C . SER A 1 122 ? 7.361 2.565 -13.772 1.00 80.56 122 SER A C 1
ATOM 951 O O . SER A 1 122 ? 6.941 2.333 -12.637 1.00 80.56 122 SER A O 1
ATOM 953 N N . PHE A 1 123 ? 7.959 3.718 -14.094 1.00 80.50 123 PHE A N 1
ATOM 954 C CA . PHE A 1 123 ? 8.135 4.808 -13.139 1.00 80.50 123 PHE A CA 1
ATOM 955 C C . PHE A 1 123 ? 6.807 5.484 -12.783 1.00 80.50 123 PHE A C 1
ATOM 957 O O . PHE A 1 123 ? 6.518 5.706 -11.612 1.00 80.50 123 PHE A O 1
ATOM 964 N N . MET A 1 124 ? 5.947 5.747 -13.768 1.00 81.12 124 MET A N 1
ATOM 965 C CA . MET A 1 124 ? 4.607 6.275 -13.505 1.00 81.12 124 MET A CA 1
ATOM 966 C C . MET A 1 124 ? 3.817 5.338 -12.584 1.00 81.12 124 MET A C 1
ATOM 968 O O . MET A 1 124 ? 3.216 5.786 -11.606 1.00 81.12 124 MET A O 1
ATOM 972 N N . PHE A 1 125 ? 3.868 4.033 -12.854 1.00 81.69 125 PHE A N 1
ATOM 973 C CA . PHE A 1 125 ? 3.186 3.034 -12.043 1.00 81.69 125 PHE A CA 1
ATOM 974 C C . PHE A 1 125 ? 3.738 2.978 -10.612 1.00 81.69 125 PHE A C 1
ATOM 976 O O . PHE A 1 125 ? 2.957 3.048 -9.661 1.00 81.69 125 PHE A O 1
ATOM 983 N N . VAL A 1 126 ? 5.067 2.953 -10.430 1.00 82.19 126 VAL A N 1
ATOM 984 C CA . VAL A 1 126 ? 5.664 2.926 -9.082 1.00 82.19 126 VAL A CA 1
ATOM 985 C C . VAL A 1 126 ? 5.332 4.188 -8.294 1.00 82.19 126 VAL A C 1
ATOM 987 O O . VAL A 1 126 ? 5.054 4.107 -7.098 1.00 82.19 126 VAL A O 1
ATOM 990 N N . THR A 1 127 ? 5.300 5.354 -8.944 1.00 82.06 127 THR A N 1
ATOM 991 C CA . THR A 1 127 ? 4.921 6.613 -8.296 1.00 82.06 127 THR A CA 1
ATOM 992 C C . THR A 1 127 ? 3.465 6.585 -7.830 1.00 82.06 127 THR A C 1
ATOM 994 O O . THR A 1 127 ? 3.192 6.951 -6.686 1.00 82.06 127 THR A O 1
ATOM 997 N N . ILE A 1 128 ? 2.539 6.093 -8.660 1.00 82.19 128 ILE A N 1
ATOM 998 C CA . ILE A 1 128 ? 1.122 5.953 -8.289 1.00 82.19 128 ILE A CA 1
ATOM 999 C C . ILE A 1 128 ? 0.959 4.992 -7.106 1.00 82.19 128 ILE A C 1
ATOM 1001 O O . ILE A 1 128 ? 0.228 5.299 -6.157 1.00 82.19 128 ILE A O 1
ATOM 1005 N N . LEU A 1 129 ? 1.649 3.847 -7.128 1.00 82.19 129 LEU A N 1
ATOM 1006 C CA . LEU A 1 129 ? 1.589 2.896 -6.020 1.00 82.19 129 LEU A CA 1
ATOM 1007 C C . LEU A 1 129 ? 2.198 3.477 -4.739 1.00 82.19 129 LEU A C 1
ATOM 1009 O O . LEU A 1 129 ? 1.612 3.340 -3.669 1.00 82.19 129 LEU A O 1
ATOM 1013 N N . THR A 1 130 ? 3.329 4.176 -4.844 1.00 84.50 130 THR A N 1
ATOM 1014 C CA . THR A 1 130 ? 3.994 4.828 -3.705 1.00 84.50 130 THR A CA 1
ATOM 1015 C C . THR A 1 130 ? 3.089 5.878 -3.075 1.00 84.50 130 THR A C 1
ATOM 1017 O O . THR A 1 130 ? 2.915 5.906 -1.858 1.00 84.50 130 THR A O 1
ATOM 1020 N N . TYR A 1 131 ? 2.444 6.704 -3.898 1.00 84.38 131 TYR A N 1
ATOM 1021 C CA . TYR A 1 131 ? 1.468 7.676 -3.424 1.00 84.38 131 TYR A CA 1
ATOM 1022 C C . TYR A 1 131 ? 0.278 6.998 -2.729 1.00 84.38 131 TYR A C 1
ATOM 1024 O O . TYR A 1 131 ? -0.129 7.403 -1.639 1.00 84.38 131 TYR A O 1
ATOM 1032 N N . SER A 1 132 ? -0.250 5.925 -3.321 1.00 79.81 132 SER A N 1
ATOM 1033 C CA . SER A 1 132 ? -1.352 5.148 -2.743 1.00 79.81 132 SER A CA 1
ATOM 1034 C C . SER A 1 132 ? -0.968 4.515 -1.398 1.00 79.81 132 SER A C 1
ATOM 1036 O O . SER A 1 132 ? -1.770 4.514 -0.459 1.00 79.81 132 SER A O 1
ATOM 1038 N N . GLN A 1 133 ? 0.273 4.039 -1.267 1.00 84.19 133 GLN A N 1
ATOM 1039 C CA . GLN A 1 133 ? 0.801 3.494 -0.018 1.00 84.19 133 GLN A CA 1
ATOM 1040 C C . GLN A 1 133 ? 0.951 4.580 1.052 1.00 84.19 133 GLN A C 1
ATOM 1042 O O . GLN A 1 133 ? 0.520 4.379 2.186 1.00 84.19 133 GLN A O 1
ATOM 1047 N N . LEU A 1 134 ? 1.496 5.749 0.699 1.00 85.12 134 LEU A N 1
ATOM 1048 C CA . LEU A 1 134 ? 1.598 6.895 1.609 1.00 85.12 134 LEU A CA 1
ATOM 1049 C C . LEU A 1 134 ? 0.221 7.350 2.097 1.00 85.12 134 LEU A C 1
ATOM 1051 O O . LEU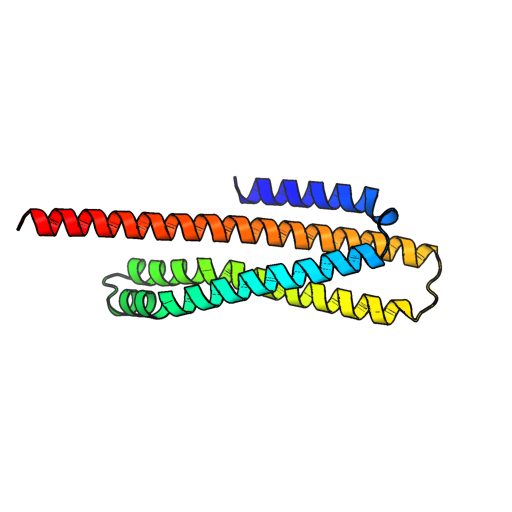 A 1 134 ? 0.027 7.602 3.284 1.00 85.12 134 LEU A O 1
ATOM 1055 N N . TRP A 1 135 ? -0.765 7.399 1.205 1.00 82.44 135 TRP A N 1
ATOM 1056 C CA . TRP A 1 135 ? -2.132 7.741 1.579 1.00 82.44 135 TRP A CA 1
ATOM 1057 C C . TRP A 1 135 ? -2.741 6.730 2.556 1.00 82.44 135 TRP A C 1
ATOM 1059 O O . TRP A 1 135 ? -3.403 7.102 3.527 1.00 82.44 135 TRP A O 1
ATOM 1069 N N . THR A 1 136 ? -2.492 5.444 2.312 1.00 82.25 136 THR A N 1
ATOM 1070 C CA . THR A 1 136 ? -2.927 4.355 3.190 1.00 82.25 136 THR A CA 1
ATOM 1071 C C . THR A 1 136 ? -2.272 4.469 4.565 1.00 82.25 136 THR A C 1
ATOM 1073 O O . THR A 1 136 ? -2.971 4.397 5.572 1.00 82.25 136 THR A O 1
ATOM 1076 N N . LEU A 1 137 ? -0.967 4.748 4.616 1.00 83.25 137 LEU A N 1
ATOM 1077 C CA . LEU A 1 137 ? -0.237 5.005 5.859 1.00 83.25 137 LEU A CA 1
ATOM 1078 C C . LEU A 1 137 ? -0.848 6.155 6.659 1.00 83.25 137 LEU A C 1
ATOM 1080 O O . LEU A 1 137 ? -1.104 5.995 7.850 1.00 83.25 137 LEU A O 1
ATOM 1084 N N . MET A 1 138 ? -1.155 7.278 6.007 1.00 81.25 138 MET A N 1
ATOM 1085 C CA . MET A 1 138 ? -1.792 8.412 6.680 1.00 81.25 138 MET A CA 1
ATOM 1086 C C . MET A 1 138 ? -3.145 8.023 7.285 1.00 81.25 138 MET A C 1
ATOM 1088 O O . MET A 1 138 ? -3.411 8.347 8.440 1.00 81.25 138 MET A O 1
ATOM 1092 N N . LYS A 1 139 ? -3.990 7.284 6.551 1.00 78.81 139 LYS A N 1
ATOM 1093 C CA . LYS A 1 139 ? -5.275 6.796 7.084 1.00 78.81 139 LYS A CA 1
ATOM 1094 C C . LYS A 1 139 ? -5.094 5.899 8.306 1.00 78.81 139 LYS A C 1
ATOM 1096 O O . LYS A 1 139 ? -5.823 6.055 9.281 1.00 78.81 139 LYS A O 1
ATOM 1101 N N . VAL A 1 140 ? -4.135 4.976 8.246 1.00 80.12 140 VAL A N 1
ATOM 1102 C CA . VAL A 1 140 ? -3.832 4.062 9.353 1.00 80.12 140 VAL A CA 1
ATOM 1103 C C . VAL A 1 140 ? -3.356 4.840 10.578 1.00 80.12 140 VAL A C 1
ATOM 1105 O O . VAL A 1 140 ? -3.837 4.589 11.680 1.00 80.12 140 VAL A O 1
ATOM 1108 N N . MET A 1 141 ? -2.479 5.831 10.392 1.00 79.50 141 MET A N 1
ATOM 1109 C CA . MET A 1 141 ? -2.020 6.691 11.484 1.00 79.50 141 MET A CA 1
ATOM 1110 C C . MET A 1 141 ? -3.178 7.438 12.150 1.00 79.50 141 MET A C 1
ATOM 1112 O O . MET A 1 141 ? -3.286 7.409 13.373 1.00 79.50 141 MET A O 1
ATOM 1116 N N . PHE A 1 142 ? -4.066 8.065 11.372 1.00 76.50 142 PHE A N 1
ATOM 1117 C CA . PHE A 1 142 ? -5.222 8.766 11.938 1.00 76.50 142 PHE A CA 1
ATOM 1118 C C . PHE A 1 142 ? -6.177 7.814 12.667 1.00 76.50 142 PHE A C 1
ATOM 1120 O O . PHE A 1 142 ? -6.545 8.089 13.804 1.00 76.50 142 PHE A O 1
ATOM 1127 N N . SER A 1 143 ? -6.491 6.657 12.075 1.00 72.56 143 SER A N 1
ATOM 1128 C CA . SER A 1 143 ? -7.337 5.640 12.715 1.00 72.56 143 SER A CA 1
ATOM 1129 C C . SER A 1 143 ? -6.752 5.156 14.047 1.00 72.56 143 SER A C 1
ATOM 1131 O O . SER A 1 143 ? -7.481 4.997 15.029 1.00 72.56 143 SER A O 1
ATOM 1133 N N . GLY A 1 144 ? -5.430 4.979 14.119 1.00 72.38 144 GLY A N 1
ATOM 1134 C CA . GLY A 1 144 ? -4.774 4.559 15.351 1.00 72.38 144 GLY A CA 1
AT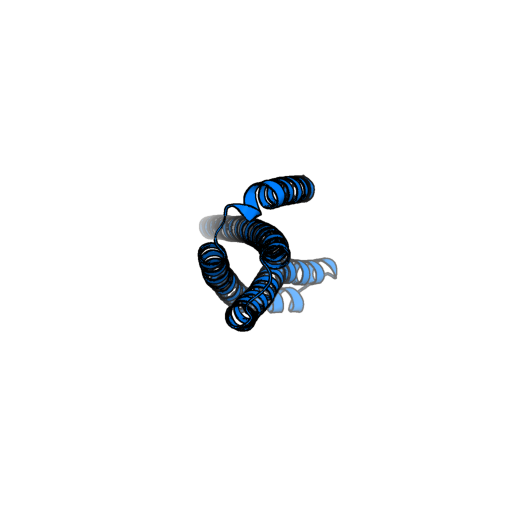OM 1135 C C . GLY A 1 144 ? -4.743 5.626 16.448 1.00 72.38 144 GLY A C 1
ATOM 1136 O O . GLY A 1 144 ? -4.916 5.309 17.631 1.00 72.38 144 GLY A O 1
ATOM 1137 N N . VAL A 1 145 ? -4.573 6.895 16.068 1.00 72.19 145 VAL A N 1
ATOM 1138 C CA . VAL A 1 145 ? -4.680 8.032 16.994 1.00 72.19 145 VAL A CA 1
ATOM 1139 C C . VAL A 1 145 ? -6.102 8.141 17.540 1.00 72.19 145 VAL A C 1
ATOM 1141 O O . VAL A 1 145 ? -6.275 8.212 18.758 1.00 72.19 145 VAL A O 1
ATOM 1144 N N . ASP A 1 146 ? -7.113 8.069 16.674 1.00 71.94 146 ASP A N 1
ATOM 1145 C CA . ASP A 1 146 ? -8.523 8.132 17.069 1.00 71.94 146 ASP A CA 1
ATOM 1146 C C . ASP A 1 146 ? -8.890 6.999 18.033 1.00 71.94 146 ASP A C 1
ATOM 1148 O O . ASP A 1 146 ? -9.546 7.228 19.054 1.00 71.94 146 ASP A O 1
ATOM 1152 N N . TYR A 1 147 ? -8.397 5.784 17.776 1.00 69.56 147 TYR A N 1
ATOM 1153 C CA . TYR A 1 147 ? -8.586 4.655 18.682 1.00 69.56 147 TYR A CA 1
ATOM 1154 C C . TYR A 1 147 ? -7.978 4.926 20.065 1.00 69.56 147 TYR A C 1
ATOM 1156 O O . TYR A 1 147 ? -8.659 4.776 21.081 1.00 69.56 147 TYR A O 1
ATOM 1164 N N . THR A 1 148 ? -6.730 5.397 20.121 1.00 69.88 148 THR A N 1
ATOM 1165 C CA . THR A 1 148 ? -6.037 5.693 21.387 1.00 69.88 148 THR A CA 1
ATOM 1166 C C . THR A 1 148 ? -6.740 6.803 22.175 1.00 69.88 148 THR A C 1
ATOM 1168 O O . THR A 1 148 ? -6.916 6.697 23.392 1.00 69.88 148 THR A O 1
ATOM 1171 N N . LEU A 1 149 ? -7.202 7.849 21.486 1.00 71.00 149 LEU A N 1
ATOM 1172 C CA . LEU A 1 149 ? -7.972 8.936 22.091 1.00 71.00 149 LEU A CA 1
ATOM 1173 C C . LEU A 1 149 ? -9.318 8.446 22.635 1.00 71.00 149 LEU A C 1
ATOM 1175 O O . LEU A 1 149 ? -9.690 8.810 23.754 1.00 71.00 149 LEU A O 1
ATOM 1179 N N . SER A 1 150 ? -10.023 7.588 21.891 1.00 70.94 150 SER A N 1
ATOM 1180 C CA . SER A 1 150 ? -11.290 7.002 22.345 1.00 70.94 150 SER A CA 1
ATOM 1181 C C . SER A 1 150 ? -11.104 6.169 23.617 1.00 70.94 150 SER A C 1
ATOM 1183 O O . SER A 1 150 ? -11.868 6.314 24.572 1.00 70.94 150 SER A O 1
ATOM 1185 N N . LEU A 1 151 ? -10.021 5.390 23.689 1.00 75.31 151 LEU A N 1
ATOM 1186 C CA . LEU A 1 151 ? -9.694 4.569 24.849 1.00 75.31 151 LEU A CA 1
ATOM 1187 C C . LEU A 1 151 ? -9.332 5.430 26.070 1.00 75.31 151 LEU A C 1
ATOM 1189 O O . LEU A 1 151 ? -9.783 5.157 27.182 1.00 75.31 151 LEU A O 1
ATOM 1193 N N . SER A 1 152 ? -8.573 6.515 25.864 1.00 71.94 152 SER A N 1
ATOM 1194 C CA . SER A 1 152 ? -8.244 7.484 26.919 1.00 71.94 152 SER A CA 1
ATOM 1195 C C . SER A 1 152 ? -9.495 8.157 27.489 1.00 71.94 152 SER A C 1
ATOM 1197 O O . SER A 1 152 ? -9.605 8.342 28.703 1.00 71.94 152 SER A O 1
ATOM 1199 N N . ARG A 1 153 ? -10.465 8.487 26.629 1.00 74.06 153 ARG A N 1
ATOM 1200 C CA . ARG A 1 153 ? -11.740 9.076 27.046 1.00 74.06 153 ARG A CA 1
ATOM 1201 C C . ARG A 1 153 ? -12.566 8.102 27.886 1.00 74.06 153 ARG A C 1
ATOM 1203 O O . ARG A 1 153 ? -12.956 8.465 28.992 1.00 74.06 153 ARG A O 1
ATOM 1210 N N . ILE A 1 154 ? -12.729 6.864 27.417 1.00 78.38 154 ILE A N 1
ATOM 1211 C CA . ILE A 1 154 ? -13.439 5.803 28.152 1.00 78.38 154 ILE A CA 1
ATOM 1212 C C . ILE A 1 154 ? -12.776 5.551 29.513 1.00 78.38 154 ILE A C 1
ATOM 1214 O O . ILE A 1 154 ? -13.456 5.444 30.532 1.00 78.38 154 ILE A O 1
ATOM 1218 N N . SER A 1 155 ? -11.441 5.503 29.559 1.00 77.69 155 SER A N 1
ATOM 1219 C CA . SER A 1 155 ? -10.692 5.338 30.808 1.00 77.69 155 SER A CA 1
ATOM 1220 C C . SER A 1 155 ? -10.947 6.488 31.790 1.00 77.69 155 SER A C 1
ATOM 1222 O O . SER A 1 155 ? -11.227 6.237 32.963 1.00 77.69 155 SER A O 1
ATOM 1224 N N . LYS A 1 156 ? -10.919 7.745 31.323 1.00 80.62 156 LYS A N 1
ATOM 1225 C CA . LYS A 1 156 ? -11.212 8.920 32.162 1.00 80.62 156 LYS A CA 1
ATOM 1226 C C . LYS A 1 156 ? -12.638 8.905 32.709 1.00 80.62 156 LYS A C 1
ATOM 1228 O O . LYS A 1 156 ? -12.823 9.188 33.891 1.00 80.62 156 LYS A O 1
ATOM 1233 N N . GLU A 1 157 ? -13.619 8.565 31.877 1.00 79.88 157 GLU A N 1
ATOM 1234 C CA . GLU A 1 157 ? -15.024 8.454 32.285 1.00 79.88 157 GLU A CA 1
ATOM 1235 C C . GLU A 1 157 ? -15.180 7.381 33.376 1.00 79.88 157 GLU A C 1
ATOM 1237 O O . GLU A 1 157 ? -15.678 7.687 34.461 1.00 79.88 157 GLU A O 1
ATOM 1242 N N . ARG A 1 158 ? -14.607 6.184 33.180 1.00 76.81 158 ARG A N 1
ATOM 1243 C CA . ARG A 1 158 ? -14.642 5.095 34.174 1.00 76.81 158 ARG A CA 1
ATOM 1244 C C . ARG A 1 158 ? -13.981 5.473 35.504 1.00 76.81 158 ARG A C 1
ATOM 1246 O O . ARG A 1 158 ? -14.516 5.182 36.569 1.00 76.81 158 ARG A O 1
ATOM 1253 N N . ILE A 1 159 ? -12.824 6.137 35.456 1.00 82.31 159 ILE A N 1
ATOM 1254 C CA . ILE A 1 159 ? -12.118 6.609 36.661 1.00 82.31 159 ILE A CA 1
ATOM 1255 C C . ILE A 1 159 ? -12.958 7.656 37.403 1.00 82.31 159 ILE A C 1
ATOM 1257 O O . ILE A 1 159 ? -12.949 7.691 38.632 1.00 82.31 159 ILE A O 1
ATOM 1261 N N . SER A 1 160 ? -13.682 8.511 36.677 1.00 80.12 160 SER A N 1
ATOM 1262 C CA . SER A 1 160 ? -14.551 9.517 37.288 1.00 80.12 160 SER A CA 1
ATOM 1263 C C . SER A 1 160 ? -15.774 8.904 37.978 1.00 80.12 160 SER A C 1
ATOM 1265 O O . SER A 1 160 ? -16.145 9.368 39.052 1.00 80.12 160 SER A O 1
ATOM 1267 N N . GLU A 1 161 ? -16.352 7.838 37.417 1.00 79.88 161 GLU A N 1
ATOM 1268 C CA . GLU A 1 161 ? -17.453 7.085 38.032 1.00 79.88 161 GLU A CA 1
ATOM 1269 C C . GLU A 1 161 ? -16.997 6.356 39.297 1.00 79.88 161 GLU A C 1
ATOM 1271 O O . GLU A 1 161 ? -17.644 6.460 40.334 1.00 79.88 161 GLU A O 1
ATOM 1276 N N . LEU A 1 162 ? -15.839 5.691 39.242 1.00 77.00 162 LEU A N 1
ATOM 1277 C CA . LEU A 1 162 ? -15.266 4.978 40.388 1.00 77.00 162 LEU A CA 1
ATOM 1278 C C . LEU A 1 162 ? -14.868 5.899 41.545 1.00 77.00 162 LEU A C 1
ATOM 1280 O O . LEU A 1 162 ? -14.780 5.435 42.669 1.00 77.00 162 LEU A O 1
ATOM 1284 N N . LYS A 1 163 ? -14.610 7.187 41.287 1.00 74.31 163 LYS A N 1
ATOM 1285 C CA . LYS A 1 163 ? -14.347 8.187 42.337 1.00 74.31 163 LYS A CA 1
ATOM 1286 C C . LYS A 1 163 ? -15.616 8.800 42.937 1.00 74.31 163 LYS A C 1
ATOM 1288 O O . LYS A 1 163 ? -15.515 9.522 43.924 1.00 74.31 163 LYS A O 1
ATOM 1293 N N . ARG A 1 164 ? -16.777 8.609 42.302 1.00 69.25 164 ARG A N 1
ATOM 1294 C CA . ARG A 1 164 ? -18.078 9.101 42.792 1.00 69.25 164 ARG A CA 1
ATOM 1295 C C . ARG A 1 164 ? -18.801 8.083 43.677 1.00 69.25 164 ARG A C 1
ATOM 1297 O O . ARG A 1 164 ? -19.775 8.462 44.323 1.00 69.25 164 ARG A O 1
ATOM 1304 N N . HIS A 1 165 ? -18.335 6.838 43.682 1.00 56.12 165 HIS A N 1
ATOM 1305 C CA . HIS A 1 165 ? -18.743 5.773 44.595 1.00 56.12 165 HIS A CA 1
ATOM 1306 C C . HIS A 1 165 ? -17.686 5.578 45.680 1.00 56.12 165 HIS A C 1
ATOM 1308 O O . HIS A 1 165 ? -18.095 5.217 46.803 1.00 56.12 165 HIS A O 1
#